Protein AF-A0A5C6M3P1-F1 (afdb_monomer)

Structure (mmCIF, N/CA/C/O backbone):
data_AF-A0A5C6M3P1-F1
#
_entry.id   AF-A0A5C6M3P1-F1
#
loop_
_atom_site.group_PDB
_atom_site.id
_atom_site.type_symbol
_atom_site.label_atom_id
_atom_site.label_alt_id
_atom_site.label_comp_id
_atom_site.label_asym_id
_atom_site.label_entity_id
_atom_site.label_seq_id
_atom_site.pdbx_PDB_ins_code
_atom_site.Cartn_x
_atom_site.Cartn_y
_atom_site.Cartn_z
_atom_site.occupancy
_atom_site.B_iso_or_equiv
_atom_site.auth_seq_id
_atom_site.auth_comp_id
_atom_site.auth_asym_id
_atom_site.auth_atom_id
_atom_site.pdbx_PDB_model_num
ATOM 1 N N . ASP A 1 1 ? 12.495 6.317 -23.030 1.00 77.81 1 ASP A N 1
ATOM 2 C CA . ASP A 1 1 ? 12.777 5.184 -23.936 1.00 77.81 1 ASP A CA 1
ATOM 3 C C . ASP A 1 1 ? 12.222 3.879 -23.396 1.00 77.81 1 ASP A C 1
ATOM 5 O O . ASP A 1 1 ? 12.659 3.441 -22.340 1.00 77.81 1 ASP A O 1
ATOM 9 N N . LYS A 1 2 ? 11.315 3.220 -24.134 1.00 87.69 2 LYS A N 1
ATOM 10 C CA . LYS A 1 2 ? 10.703 1.932 -23.730 1.00 87.69 2 LYS A CA 1
ATOM 11 C C . LYS A 1 2 ? 11.732 0.843 -23.389 1.00 87.69 2 LYS A C 1
ATOM 13 O O . LYS A 1 2 ? 11.462 -0.017 -22.562 1.00 87.69 2 LYS A O 1
ATOM 18 N N . LYS A 1 3 ? 12.920 0.903 -24.005 1.00 93.00 3 LYS A N 1
ATOM 19 C CA . LYS A 1 3 ? 14.041 -0.012 -23.737 1.00 93.00 3 LYS A CA 1
ATOM 20 C C . LYS A 1 3 ? 14.562 0.092 -22.304 1.00 93.00 3 LYS A C 1
ATOM 22 O O . LYS A 1 3 ? 14.924 -0.925 -21.734 1.00 93.00 3 LYS A O 1
ATOM 27 N N . ARG A 1 4 ? 14.593 1.299 -21.733 1.00 95.00 4 ARG A N 1
ATOM 28 C CA . ARG A 1 4 ? 15.048 1.519 -20.357 1.00 95.00 4 ARG A CA 1
ATOM 29 C C . ARG A 1 4 ? 14.023 1.002 -19.354 1.00 95.00 4 ARG A C 1
ATOM 31 O O . ARG A 1 4 ? 14.382 0.330 -18.401 1.00 95.00 4 ARG A O 1
ATOM 38 N N . ASP A 1 5 ? 12.749 1.312 -19.573 1.00 94.81 5 ASP A N 1
ATOM 39 C CA . ASP A 1 5 ? 11.706 1.002 -18.592 1.00 94.81 5 ASP A CA 1
ATOM 40 C C . ASP A 1 5 ? 11.428 -0.512 -18.525 1.00 94.81 5 ASP A C 1
ATOM 42 O O . ASP A 1 5 ? 11.131 -1.037 -17.457 1.00 94.81 5 ASP A O 1
ATOM 46 N N . ALA A 1 6 ? 11.621 -1.235 -19.636 1.00 95.25 6 ALA A N 1
ATOM 47 C CA . ALA A 1 6 ? 11.459 -2.689 -19.709 1.00 95.25 6 ALA A CA 1
ATOM 48 C C . ALA A 1 6 ? 12.446 -3.485 -18.8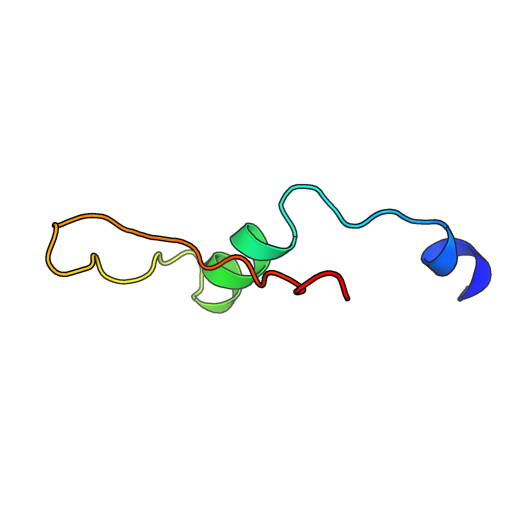34 1.00 95.25 6 ALA A 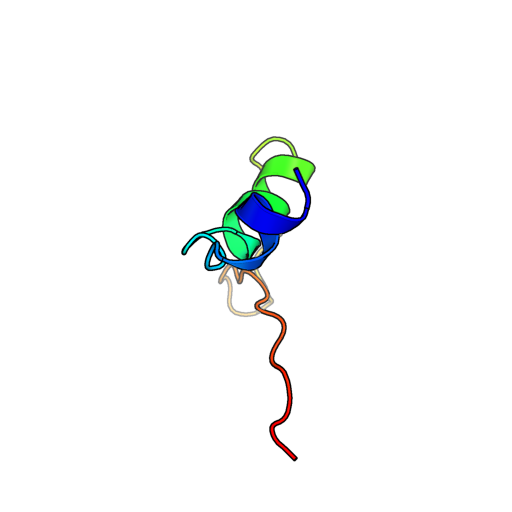C 1
ATOM 50 O O . ALA A 1 6 ? 12.179 -4.644 -18.527 1.00 95.25 6 ALA A O 1
ATOM 51 N N . THR A 1 7 ? 13.583 -2.897 -18.449 1.00 94.75 7 THR A N 1
ATOM 52 C CA . THR A 1 7 ? 14.587 -3.571 -17.610 1.00 94.75 7 THR A CA 1
ATOM 53 C C . THR A 1 7 ? 14.423 -3.273 -16.122 1.00 94.75 7 THR A C 1
ATOM 55 O O . THR A 1 7 ? 15.184 -3.797 -15.311 1.00 94.75 7 THR A O 1
ATOM 58 N N . LEU A 1 8 ? 13.484 -2.401 -15.743 1.00 96.06 8 LEU A N 1
ATOM 59 C CA . LEU A 1 8 ? 13.275 -2.022 -14.351 1.00 96.06 8 LEU A CA 1
ATOM 60 C C . LEU A 1 8 ? 12.384 -3.042 -13.645 1.00 96.06 8 LEU A C 1
ATOM 62 O O . LEU A 1 8 ? 11.327 -3.430 -14.141 1.00 96.06 8 LEU A O 1
ATOM 66 N N . SER A 1 9 ? 12.794 -3.440 -12.446 1.00 95.75 9 SER A N 1
ATOM 67 C CA . SER A 1 9 ? 11.924 -4.166 -11.531 1.00 95.75 9 SER A CA 1
ATOM 68 C C . SER A 1 9 ? 10.886 -3.229 -10.914 1.00 95.75 9 SER A C 1
ATOM 70 O O . SER A 1 9 ? 11.083 -2.015 -10.806 1.00 95.75 9 SER A O 1
ATOM 72 N N . ALA A 1 10 ? 9.763 -3.801 -10.477 1.00 93.56 10 ALA A N 1
ATOM 73 C CA . ALA A 1 10 ? 8.770 -3.046 -9.729 1.00 93.56 10 ALA A CA 1
ATOM 74 C C . ALA A 1 10 ? 9.364 -2.554 -8.390 1.00 93.56 10 ALA A C 1
ATOM 76 O O . ALA A 1 10 ? 10.032 -3.328 -7.694 1.00 93.56 10 ALA A O 1
ATOM 77 N N . PRO A 1 11 ? 9.099 -1.300 -7.979 1.00 95.75 11 PRO A N 1
ATOM 78 C CA . PRO A 1 11 ? 9.483 -0.816 -6.660 1.00 95.75 11 PRO A CA 1
ATOM 79 C C . PRO A 1 11 ? 8.859 -1.658 -5.544 1.00 95.75 11 PRO A C 1
ATOM 81 O O . PRO A 1 11 ? 7.682 -2.016 -5.604 1.00 95.75 11 PRO A O 1
ATOM 84 N N . LYS A 1 12 ? 9.619 -1.895 -4.469 1.00 95.31 12 LYS A N 1
ATOM 85 C CA . LYS A 1 12 ? 9.191 -2.715 -3.320 1.00 95.31 12 LYS A CA 1
ATOM 86 C C . LYS A 1 12 ? 7.851 -2.277 -2.712 1.00 95.31 12 LYS A C 1
ATOM 88 O O . LYS A 1 12 ? 7.097 -3.113 -2.229 1.00 95.31 12 LYS A O 1
ATOM 93 N N . LEU A 1 13 ? 7.566 -0.976 -2.725 1.00 96.50 13 LEU A N 1
ATOM 94 C CA . LEU A 1 13 ? 6.368 -0.383 -2.127 1.00 96.50 13 LEU A CA 1
ATOM 95 C C . LEU A 1 13 ? 5.346 0.092 -3.163 1.00 96.50 13 LEU A C 1
ATOM 97 O O . LEU A 1 13 ? 4.441 0.838 -2.810 1.00 96.50 13 LEU A O 1
ATOM 101 N N . LEU A 1 14 ? 5.453 -0.339 -4.424 1.00 95.81 14 LEU A N 1
ATOM 102 C CA . LEU A 1 14 ? 4.575 0.144 -5.491 1.00 95.81 14 LEU A CA 1
ATOM 103 C C . LEU A 1 14 ? 3.087 0.041 -5.112 1.00 95.81 14 LEU A C 1
ATOM 105 O O . LEU A 1 14 ? 2.372 1.036 -5.144 1.00 95.81 14 LEU A O 1
ATOM 109 N N . PHE A 1 15 ? 2.635 -1.142 -4.696 1.00 95.94 15 PHE A N 1
ATOM 110 C CA . PHE A 1 15 ? 1.240 -1.363 -4.311 1.00 95.94 15 PHE A CA 1
ATOM 111 C C . PHE A 1 15 ? 0.802 -0.606 -3.045 1.00 95.94 15 PHE A C 1
ATOM 113 O O . PHE A 1 15 ? -0.199 0.108 -3.129 1.00 95.94 15 PHE A O 1
ATOM 120 N N . PRO A 1 16 ? 1.502 -0.700 -1.894 1.00 96.12 16 PRO A N 1
ATOM 121 C CA . PRO A 1 16 ? 1.078 0.019 -0.694 1.00 96.12 16 PRO A CA 1
ATOM 122 C C . PRO A 1 16 ? 1.129 1.542 -0.870 1.00 96.12 16 PRO A C 1
ATOM 124 O O . PRO A 1 16 ? 0.210 2.229 -0.434 1.00 96.12 16 PRO A O 1
ATOM 127 N N . SER A 1 17 ? 2.144 2.079 -1.557 1.00 97.50 17 SER A N 1
ATOM 128 C CA . SER A 1 17 ? 2.240 3.522 -1.797 1.00 97.50 17 SER A CA 1
ATOM 129 C C . SER A 1 17 ? 1.117 4.027 -2.694 1.00 97.50 17 SER A C 1
ATOM 131 O O . SER A 1 17 ? 0.527 5.054 -2.387 1.00 97.50 17 SER A O 1
ATOM 133 N N . VAL A 1 18 ? 0.774 3.317 -3.774 1.00 96.88 18 VAL A N 1
ATOM 134 C CA . VAL A 1 18 ? -0.337 3.738 -4.643 1.00 96.88 18 VAL A CA 1
ATOM 135 C C . VAL A 1 18 ? -1.670 3.728 -3.888 1.00 96.88 18 VAL A C 1
ATOM 137 O O . VAL A 1 18 ? -2.434 4.680 -4.025 1.00 96.88 18 VAL A O 1
ATOM 140 N N . GLN A 1 19 ? -1.936 2.704 -3.068 1.00 96.88 19 GLN A N 1
ATOM 141 C CA . GLN A 1 19 ? -3.188 2.601 -2.305 1.00 96.88 19 GLN A CA 1
ATOM 142 C C . GLN A 1 19 ? -3.389 3.740 -1.306 1.00 96.88 19 GLN A C 1
ATOM 144 O O . GLN A 1 19 ? -4.490 4.271 -1.218 1.00 96.88 19 GLN A O 1
ATOM 149 N N . VAL A 1 20 ? -2.343 4.119 -0.576 1.00 97.88 20 VAL A N 1
ATOM 150 C CA . VAL A 1 20 ? -2.432 5.174 0.443 1.00 97.88 20 VAL A CA 1
ATOM 151 C C . VAL A 1 20 ? -2.380 6.563 -0.205 1.00 97.88 20 VAL A C 1
ATOM 153 O 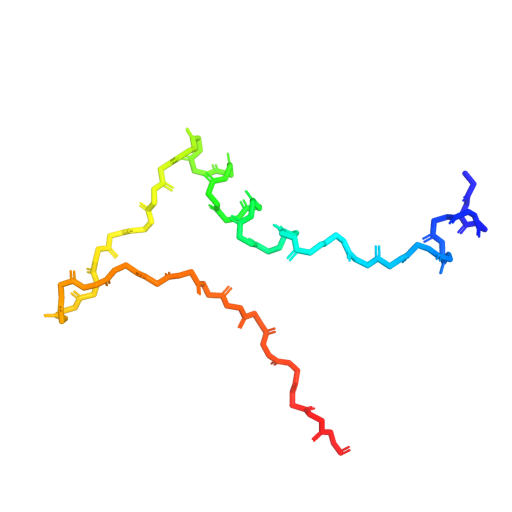O . VAL A 1 20 ? -3.150 7.456 0.141 1.00 97.88 20 VAL A O 1
ATOM 156 N N . ASN A 1 21 ? -1.524 6.757 -1.212 1.00 98.25 21 ASN A N 1
ATOM 157 C CA . ASN A 1 21 ? -1.311 8.083 -1.795 1.00 98.25 21 ASN A CA 1
ATOM 158 C C . ASN A 1 21 ? -2.495 8.566 -2.642 1.00 98.25 21 ASN A C 1
ATOM 160 O O . ASN A 1 21 ? -2.748 9.768 -2.683 1.00 98.25 21 ASN A O 1
ATOM 164 N N . ILE A 1 22 ? -3.236 7.665 -3.301 1.00 97.75 22 ILE A N 1
ATOM 165 C CA . ILE A 1 22 ? -4.455 8.058 -4.032 1.00 97.75 22 ILE A CA 1
ATOM 166 C C . ILE A 1 22 ? -5.557 8.547 -3.080 1.00 97.75 22 ILE A C 1
ATOM 168 O O . ILE A 1 22 ? -6.372 9.379 -3.466 1.00 97.75 22 ILE A O 1
ATOM 172 N N . ALA A 1 23 ? -5.535 8.078 -1.829 1.00 96.94 23 ALA A N 1
ATOM 173 C CA . ALA A 1 23 ? -6.399 8.521 -0.741 1.00 96.94 23 ALA A CA 1
ATOM 174 C C . ALA A 1 23 ? -5.784 9.685 0.063 1.00 96.94 23 ALA A C 1
ATOM 176 O O . ALA A 1 23 ? -6.099 9.865 1.232 1.00 96.94 23 ALA A O 1
ATOM 177 N N . ALA A 1 24 ? -4.881 10.467 -0.541 1.00 97.75 24 ALA A N 1
ATOM 178 C CA . ALA A 1 24 ? -4.215 11.611 0.090 1.00 97.75 24 ALA A CA 1
ATOM 179 C C . ALA A 1 24 ? -3.441 11.284 1.386 1.00 97.75 24 ALA A C 1
ATOM 181 O O . ALA A 1 24 ? -3.231 12.162 2.218 1.00 97.75 24 ALA A O 1
ATOM 182 N N . GLY A 1 25 ? -2.965 10.044 1.536 1.00 97.56 25 GLY A N 1
ATOM 183 C CA . GLY A 1 25 ? -2.249 9.602 2.734 1.00 97.56 25 GLY A CA 1
ATOM 184 C C . GLY A 1 25 ? -3.118 8.841 3.735 1.00 97.56 25 GLY A C 1
ATOM 185 O O . GLY A 1 25 ? -2.575 8.296 4.695 1.00 97.56 25 GLY A O 1
ATOM 186 N N . GLU A 1 26 ? -4.430 8.766 3.509 1.00 98.00 26 GLU A N 1
ATOM 187 C CA . GLU A 1 26 ? -5.352 8.075 4.404 1.00 98.00 26 GLU A CA 1
ATOM 188 C C . GLU A 1 26 ? -5.280 6.554 4.235 1.00 98.00 26 GLU A C 1
ATOM 190 O O . GLU A 1 26 ? -5.194 6.013 3.125 1.00 98.00 26 GLU A O 1
ATOM 195 N N . PHE A 1 27 ? -5.329 5.846 5.361 1.00 97.44 27 PHE A N 1
ATOM 196 C CA . PHE A 1 27 ? -5.408 4.390 5.373 1.00 97.44 27 PHE A CA 1
ATOM 197 C C . PHE A 1 27 ? -6.860 3.914 5.207 1.00 97.44 27 PHE A C 1
ATOM 199 O O . PHE A 1 27 ? -7.790 4.644 5.544 1.00 97.44 27 PHE A O 1
ATOM 206 N N . PRO A 1 28 ? -7.083 2.678 4.717 1.00 96.19 28 PRO A N 1
ATOM 207 C CA . PRO A 1 28 ? -8.411 2.077 4.731 1.00 96.19 28 PRO A CA 1
ATOM 208 C C . PRO A 1 28 ? -8.960 1.944 6.153 1.00 96.19 28 PRO A C 1
ATOM 210 O O . PRO A 1 28 ? -8.201 1.729 7.100 1.00 96.19 28 PRO A O 1
ATOM 213 N N . GLU A 1 29 ? -10.286 1.969 6.272 1.00 97.56 29 GLU A N 1
ATOM 214 C CA . GLU A 1 29 ? -10.967 1.642 7.523 1.00 97.56 29 GLU A CA 1
ATOM 215 C C . GLU A 1 29 ? -10.573 0.240 8.029 1.00 97.56 29 GLU A C 1
ATOM 217 O O . GLU A 1 29 ? -10.373 -0.678 7.219 1.00 97.56 29 GLU A O 1
ATOM 222 N N . PRO A 1 30 ? -10.470 0.040 9.356 1.00 98.19 30 PRO A N 1
ATOM 223 C CA . PRO A 1 30 ? -10.225 -1.276 9.927 1.00 98.19 30 PRO A CA 1
ATOM 224 C C . PRO A 1 30 ? -11.329 -2.278 9.569 1.00 98.19 30 PRO A C 1
ATOM 226 O O . PRO A 1 30 ? -12.515 -1.949 9.536 1.00 98.19 30 PRO A O 1
ATOM 229 N N . GLU A 1 31 ? -10.953 -3.538 9.364 1.00 98.00 31 GLU A N 1
ATOM 230 C CA . GLU A 1 31 ? -11.926 -4.624 9.246 1.00 98.00 31 GLU A CA 1
ATOM 231 C C . GLU A 1 31 ? -12.574 -4.947 10.607 1.00 98.00 31 GLU A C 1
ATOM 233 O O . GLU A 1 31 ? 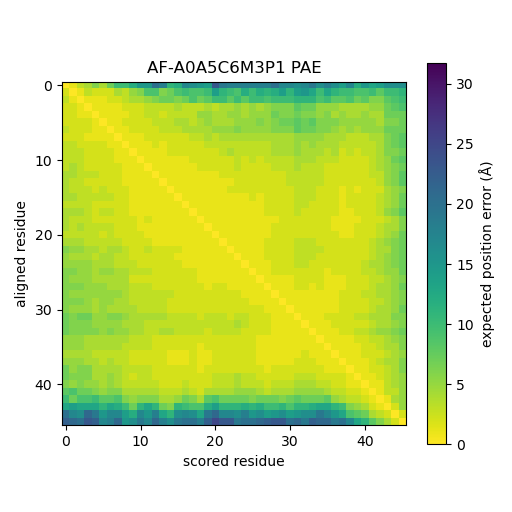-12.171 -4.435 11.651 1.00 98.00 31 GLU A O 1
ATOM 238 N N . ALA A 1 32 ? -13.562 -5.850 10.630 1.00 98.31 32 ALA A N 1
ATOM 239 C CA . ALA A 1 32 ? -14.305 -6.218 11.844 1.00 98.31 32 ALA A CA 1
ATOM 240 C C . ALA A 1 32 ? -13.424 -6.751 12.995 1.00 98.31 32 ALA A C 1
ATOM 242 O O . ALA A 1 32 ? -13.836 -6.744 14.152 1.00 98.31 32 ALA A O 1
ATOM 24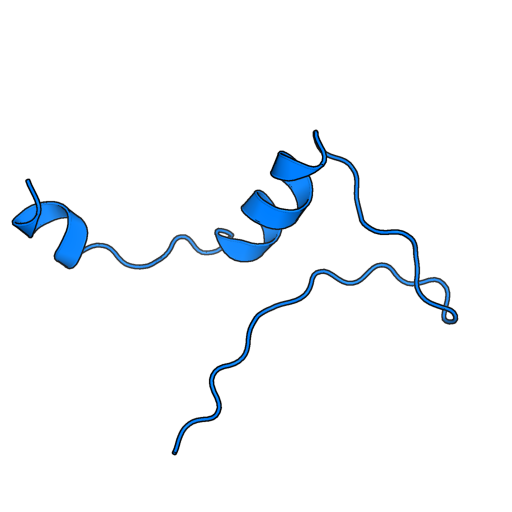3 N N . ASN A 1 33 ? -12.204 -7.205 12.694 1.00 97.75 33 ASN A N 1
ATOM 244 C CA . ASN A 1 33 ? -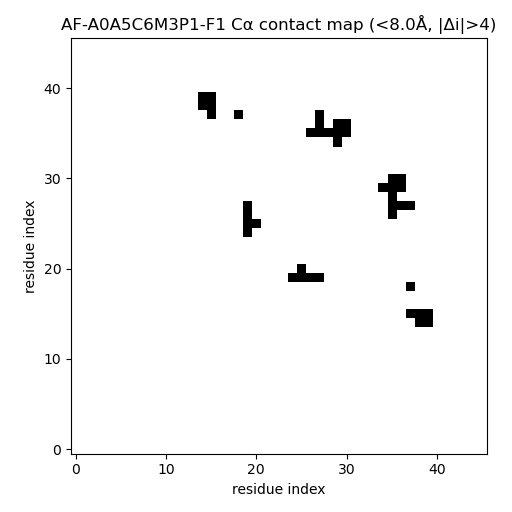11.212 -7.621 13.687 1.00 97.75 33 ASN A CA 1
ATOM 245 C C . ASN A 1 33 ? -10.376 -6.453 14.256 1.00 97.75 33 ASN A C 1
ATOM 247 O O . ASN A 1 33 ? -9.408 -6.690 14.981 1.00 97.75 33 ASN A O 1
ATOM 251 N N . GLY A 1 34 ? -10.716 -5.214 13.897 1.00 98.00 34 GLY A N 1
ATOM 252 C CA . GLY A 1 34 ? -10.048 -3.990 14.324 1.00 98.00 34 GLY A CA 1
ATOM 253 C C . GLY A 1 34 ? -8.700 -3.727 13.649 1.00 98.00 34 GLY A C 1
ATOM 254 O O . GLY A 1 34 ? -7.964 -2.862 14.116 1.00 98.00 34 GLY A O 1
ATOM 255 N N . LYS A 1 35 ? -8.334 -4.459 12.586 1.00 98.19 35 LYS A N 1
ATOM 256 C CA . LYS A 1 35 ? -7.040 -4.304 11.899 1.00 98.19 35 LYS A CA 1
ATOM 257 C C . LYS A 1 35 ? -7.197 -3.695 10.510 1.00 98.19 35 LYS A C 1
ATOM 259 O O . LYS A 1 35 ? -8.133 -4.010 9.783 1.00 98.19 35 LYS A O 1
ATOM 264 N N . VAL A 1 36 ? -6.229 -2.864 10.132 1.00 97.69 36 VAL A N 1
ATOM 265 C CA . VAL A 1 36 ? -6.111 -2.282 8.790 1.00 97.69 36 VAL A CA 1
ATOM 266 C C . VAL A 1 36 ? -5.289 -3.209 7.899 1.00 97.69 36 VAL A C 1
ATOM 268 O O . VAL A 1 36 ? -4.215 -3.670 8.294 1.00 97.69 36 VAL A O 1
ATOM 271 N N . TYR A 1 37 ? -5.768 -3.443 6.678 1.00 97.06 37 TYR A N 1
ATOM 272 C CA . TYR A 1 37 ? -5.094 -4.272 5.682 1.00 97.06 37 TYR A CA 1
ATOM 273 C C . TYR A 1 37 ? -4.921 -3.518 4.366 1.00 97.06 37 TYR A C 1
ATOM 275 O O . TYR A 1 37 ? -5.875 -2.993 3.796 1.00 97.06 37 TYR A O 1
ATOM 283 N N . LEU A 1 38 ? -3.695 -3.528 3.844 1.00 96.50 38 LEU A N 1
ATOM 284 C CA . LEU A 1 38 ? -3.416 -3.128 2.468 1.00 96.50 38 LEU A C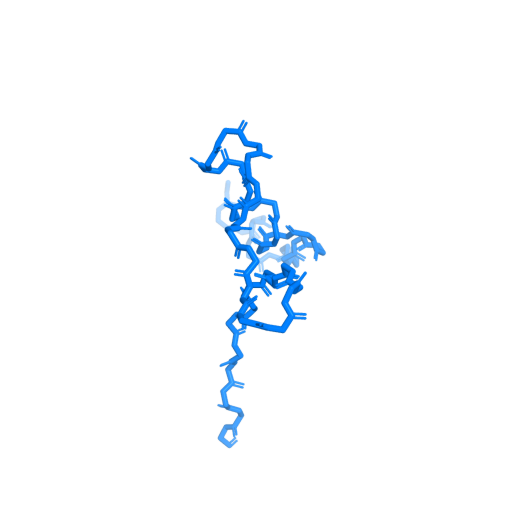A 1
ATOM 285 C C . LEU A 1 38 ? -3.516 -4.358 1.566 1.00 96.50 38 LEU A C 1
ATOM 287 O O . LEU A 1 38 ? -3.008 -5.433 1.896 1.00 96.50 38 LEU A O 1
ATOM 291 N N . LYS A 1 39 ? -4.196 -4.214 0.429 1.00 94.06 39 LYS A N 1
ATOM 292 C CA . LYS A 1 39 ? -4.521 -5.347 -0.447 1.00 94.06 39 LYS A CA 1
ATOM 293 C C . LYS A 1 39 ? -3.417 -5.536 -1.474 1.00 94.06 39 LYS A C 1
ATOM 295 O O . LYS A 1 39 ? -3.209 -4.667 -2.315 1.00 94.06 39 LYS A O 1
ATOM 300 N N . LEU A 1 40 ? -2.745 -6.680 -1.456 1.00 92.50 40 LEU A N 1
ATOM 301 C CA . LEU A 1 40 ? -1.783 -7.023 -2.497 1.00 92.50 40 LEU A CA 1
ATOM 302 C C . LEU A 1 40 ? -2.470 -7.888 -3.563 1.00 92.50 40 LEU A C 1
ATOM 304 O O . LEU A 1 40 ? -3.019 -8.935 -3.213 1.00 92.50 40 LEU A O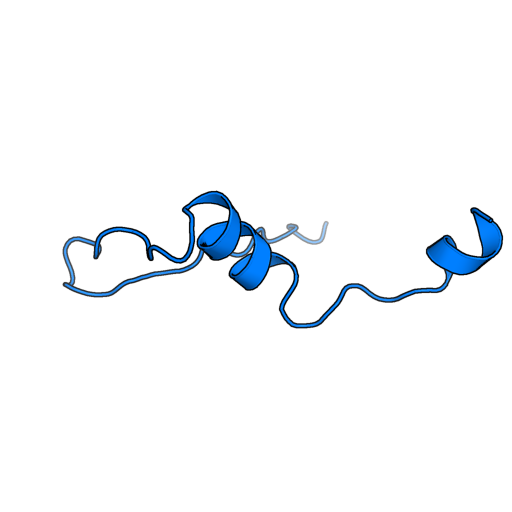 1
ATOM 308 N N . PRO A 1 41 ? -2.468 -7.493 -4.848 1.00 90.62 41 PRO A N 1
ATOM 309 C CA . PRO A 1 41 ? -2.956 -8.373 -5.896 1.00 90.62 41 PRO A CA 1
ATOM 310 C C . PRO A 1 41 ? -2.023 -9.580 -6.002 1.00 90.62 41 PRO A C 1
ATOM 312 O O . PRO A 1 41 ? -0.814 -9.435 -6.175 1.00 90.62 41 PRO A O 1
ATOM 315 N N . VAL A 1 42 ? -2.596 -10.775 -5.889 1.00 91.25 42 VAL A N 1
ATOM 316 C CA . VAL A 1 42 ? -1.867 -12.034 -6.036 1.00 91.25 42 VAL A CA 1
ATOM 317 C C . VAL A 1 42 ? -2.205 -12.614 -7.399 1.00 91.25 42 VAL A C 1
ATOM 319 O O . VAL A 1 42 ? -3.376 -12.820 -7.724 1.00 91.25 42 VAL A O 1
ATOM 322 N N . THR A 1 43 ? -1.185 -12.893 -8.202 1.00 86.81 43 THR A N 1
ATOM 323 C CA . THR A 1 43 ? -1.347 -13.703 -9.406 1.00 86.81 43 THR A CA 1
ATOM 324 C C . THR A 1 43 ? -1.369 -15.171 -8.996 1.00 86.81 43 THR A C 1
ATOM 326 O O . THR A 1 43 ? -0.479 -15.650 -8.295 1.00 86.81 43 THR A O 1
ATOM 329 N N . LYS A 1 44 ? -2.407 -15.905 -9.407 1.00 79.62 44 LYS A N 1
ATOM 330 C CA . LYS A 1 44 ? -2.401 -17.363 -9.270 1.00 79.62 44 LYS A CA 1
ATOM 331 C C . LYS A 1 44 ? -1.428 -17.896 -10.317 1.00 79.62 44 LYS A C 1
ATOM 333 O O . LYS A 1 44 ? -1.677 -17.716 -11.505 1.00 79.62 44 LYS A O 1
ATOM 338 N N . GLY A 1 45 ? -0.310 -18.474 -9.884 1.00 75.62 45 GLY A N 1
ATOM 339 C CA . GLY A 1 45 ? 0.558 -19.226 -10.787 1.00 75.62 45 GLY A CA 1
ATOM 340 C C . GLY A 1 45 ? -0.236 -20.398 -11.358 1.00 75.62 45 GLY A C 1
ATOM 341 O O . GLY A 1 45 ? -0.792 -21.175 -10.584 1.00 75.62 45 GLY A O 1
ATOM 342 N N . SER A 1 46 ? -0.364 -20.456 -12.683 1.00 54.44 46 SER A N 1
ATOM 343 C CA . SER A 1 46 ? -0.828 -21.637 -13.420 1.00 54.44 46 SER A CA 1
ATOM 344 C C . SER A 1 46 ? 0.241 -22.715 -13.426 1.00 54.44 46 SER A C 1
ATOM 346 O O . SER A 1 46 ? 1.409 -22.319 -13.650 1.00 54.44 46 SER A O 1
#

pLDDT: mean 93.7, std 7.8, range [54.44, 98.31]

Solvent-accessible surface area (backbone atoms only — not comparable to full-atom values): 3238 Å² total; per-residue (Å²): 110,74,77,62,61,74,73,56,76,82,60,96,52,51,65,63,49,52,63,24,52,77,52,77,65,45,75,70,77,56,44,100,87,72,47,69,76,82,84,75,89,75,82,81,83,128

Nearest PDB structures (foldseek):
  4efz-assembly3_B  TM=9.844E-01  e=1.699E-03  Burkholderia pseudomallei 1710b
  4efz-assembly2_A  TM=9.899E-01  e=2.111E-03  Burkholderia pseudomallei 1710b
  4ysl-assembly1_B  TM=9.377E-01  e=2.624E-03  Pseudomonas putida 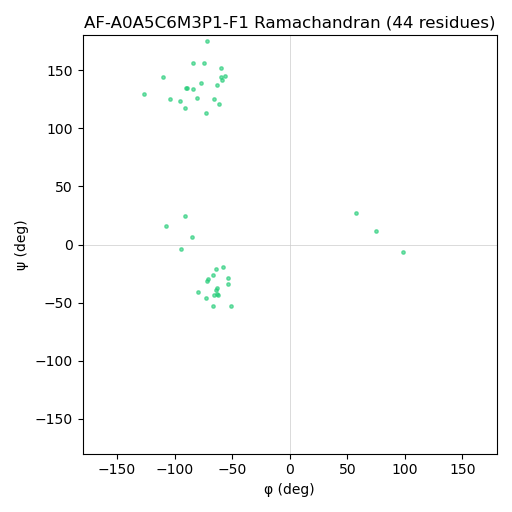F1

Radius of gyration: 14.88 Å; Cα contacts (8 Å, |Δi|>4): 21; chains: 1; bounding box: 29×33×38 Å

Organism: NCBI:txid1653850

Mean predicted aligned error: 3.98 Å

InterPro domains:
  IPR036866 Ribonuclease Z/Hydroxyacylglutathione hydrolase-like [G3DSA:3.60.15.10] (1-45)

Sequence (46 aa):
DKKRDATLSAPKLLFPSVQVNIAAGEFPEPEANGKVYLKLPVTKGS

Foldseek 3Di:
DVVVVVPDDDDPCNQVCVQCVVVVNDFDQADPVRDGDRDDDDDDDD

Secondary structure (DSSP, 8-state):
-HHHHTTPPPPTTHHHHHHHHHTTTPPPPP-TTS---PPPP-----